Protein AF-A0A966J1V0-F1 (afdb_monomer_lite)

Sequence (72 aa):
MFQRFTEQRSLELARQTAKRLMGAQGESNAQSIAIKLIEHYERLSTPLRLEFFDFLGQEFNPDPQQVKAVAD

Radius of gyration: 14.88 Å; chains: 1; bounding box: 39×22×37 Å

Secondary structure (DSSP, 8-state):
-HHHHHHHHHHHHHHHHHHHHHT--SHHHHHHHHHHHHHHHHTS-HHHHHHHHHHHHHHSSPPHHHHHHHH-

Foldseek 3Di:
DVVVVVLVVLLVQLLVLVVCLVPDDDDVVNVVSVVVNVVSLVPHDPVSVVVSVVSCCVPVDDDPVVVVVVVD

pLDDT: mean 88.79, std 10.01, range [62.62, 97.19]

Structure (mmCIF, N/CA/C/O backbone):
data_AF-A0A966J1V0-F1
#
_entry.id   AF-A0A966J1V0-F1
#
loop_
_atom_site.group_PDB
_atom_site.id
_atom_site.type_symbol
_atom_site.label_atom_id
_atom_site.label_alt_id
_atom_site.label_comp_id
_atom_site.label_asym_id
_atom_site.label_entity_id
_atom_site.label_seq_id
_atom_site.pdbx_PDB_ins_code
_atom_site.Cartn_x
_atom_site.Cartn_y
_atom_site.Cartn_z
_atom_site.occupancy
_atom_site.B_iso_or_equiv
_atom_site.auth_seq_id
_atom_site.auth_comp_id
_atom_site.auth_asym_id
_atom_site.auth_atom_id
_atom_site.pdbx_PDB_model_num
ATOM 1 N N . MET A 1 1 ? -21.353 4.205 11.036 1.00 62.62 1 MET A N 1
ATOM 2 C CA . MET A 1 1 ? -21.039 5.064 9.868 1.00 62.62 1 MET A CA 1
ATOM 3 C C . MET A 1 1 ? -19.672 5.728 10.008 1.00 62.62 1 MET A C 1
ATOM 5 O O . MET A 1 1 ? -18.847 5.536 9.130 1.00 62.62 1 MET A O 1
ATOM 9 N N . PHE A 1 2 ? -19.398 6.407 11.130 1.00 63.75 2 PHE A N 1
ATOM 10 C CA . PHE A 1 2 ? -18.127 7.106 11.384 1.00 63.75 2 PHE A CA 1
ATOM 11 C C . PHE A 1 2 ? -16.882 6.205 11.296 1.00 63.75 2 PHE A C 1
ATOM 13 O O . PHE A 1 2 ? -15.917 6.565 10.637 1.00 63.75 2 PHE A O 1
ATOM 20 N N . GLN A 1 3 ? -16.949 4.999 11.872 1.00 62.84 3 GLN A N 1
ATOM 21 C CA . GLN A 1 3 ? -15.830 4.052 11.877 1.00 62.84 3 GLN A CA 1
ATOM 22 C C . GLN A 1 3 ? -15.404 3.615 10.465 1.00 62.84 3 GLN A C 1
ATOM 24 O O . GLN A 1 3 ? -14.219 3.651 10.151 1.00 62.84 3 GLN A O 1
ATOM 29 N N . ARG A 1 4 ? -16.370 3.330 9.575 1.00 67.56 4 ARG A N 1
ATOM 30 C CA . ARG A 1 4 ? -16.089 3.021 8.160 1.00 67.56 4 ARG A CA 1
ATOM 31 C C . ARG A 1 4 ? -15.393 4.184 7.448 1.00 67.56 4 ARG A C 1
ATOM 33 O O . ARG A 1 4 ? -14.481 3.955 6.670 1.00 67.56 4 ARG A O 1
ATOM 40 N N . PHE A 1 5 ? -15.791 5.422 7.749 1.00 70.25 5 PHE A N 1
ATOM 41 C CA . PHE A 1 5 ? -15.212 6.623 7.143 1.00 70.25 5 PHE A CA 1
ATOM 42 C C . PHE A 1 5 ? -13.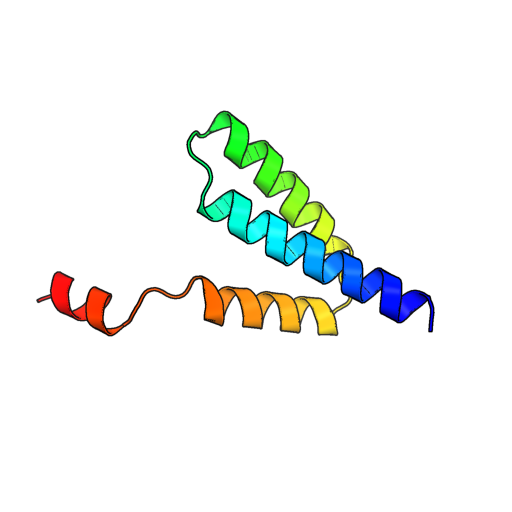756 6.854 7.583 1.00 70.25 5 PHE A C 1
ATOM 44 O O . PHE A 1 5 ? -12.890 7.151 6.763 1.00 70.25 5 PHE A O 1
ATOM 51 N N . THR A 1 6 ? -13.457 6.669 8.873 1.00 75.69 6 THR A N 1
ATOM 52 C CA . THR A 1 6 ? -12.078 6.738 9.389 1.00 75.69 6 THR A CA 1
ATOM 53 C C . THR A 1 6 ? -11.189 5.626 8.842 1.00 75.69 6 THR A C 1
ATOM 55 O O . THR A 1 6 ? -10.025 5.871 8.535 1.00 75.69 6 THR A O 1
ATOM 58 N N . GLU A 1 7 ? -11.730 4.420 8.686 1.00 75.88 7 GLU A N 1
ATOM 59 C CA . GLU A 1 7 ? -10.998 3.274 8.149 1.00 75.88 7 GLU A CA 1
ATOM 60 C C . GLU A 1 7 ? -10.669 3.458 6.653 1.00 75.88 7 GLU A C 1
ATOM 62 O O . GLU A 1 7 ? -9.533 3.220 6.242 1.00 75.88 7 GLU A O 1
ATOM 67 N N . GLN A 1 8 ? -11.601 3.995 5.857 1.00 85.00 8 GLN A N 1
ATOM 68 C CA . GLN A 1 8 ? -11.365 4.346 4.448 1.00 85.00 8 GLN A CA 1
ATOM 69 C C . GLN A 1 8 ? -10.278 5.413 4.277 1.00 85.00 8 GLN A C 1
ATOM 71 O O . GLN A 1 8 ? -9.413 5.293 3.410 1.00 85.00 8 GLN A O 1
ATOM 76 N N . ARG A 1 9 ? -10.265 6.429 5.148 1.00 88.44 9 ARG A N 1
ATOM 77 C CA . ARG A 1 9 ? -9.220 7.461 5.136 1.00 88.44 9 ARG A CA 1
ATOM 78 C C . ARG A 1 9 ? -7.834 6.882 5.427 1.00 88.44 9 ARG A C 1
ATOM 80 O O . ARG A 1 9 ? -6.855 7.297 4.811 1.00 88.44 9 ARG A O 1
ATOM 87 N N . SER A 1 10 ? -7.732 5.927 6.353 1.00 88.44 10 SER A N 1
ATOM 88 C CA . SER A 1 10 ? -6.466 5.231 6.627 1.00 88.44 10 SER A CA 1
ATOM 89 C C . SER A 1 10 ? -5.961 4.465 5.403 1.00 88.44 10 SER A C 1
ATOM 91 O O . SER A 1 10 ? -4.761 4.487 5.129 1.00 88.44 10 SER A O 1
ATOM 93 N N . LEU A 1 11 ? -6.862 3.845 4.636 1.00 94.62 11 LEU A N 1
ATOM 94 C CA . LEU A 1 11 ? -6.504 3.155 3.396 1.00 94.62 11 LEU A CA 1
ATOM 95 C C . LEU A 1 11 ? -5.972 4.125 2.329 1.00 94.62 11 LEU A C 1
ATOM 97 O O . LEU A 1 11 ? -4.948 3.849 1.704 1.00 94.62 11 LEU A O 1
ATOM 101 N N . GLU A 1 12 ? -6.606 5.284 2.145 1.00 95.44 12 GLU A N 1
ATOM 102 C CA . GLU A 1 12 ? -6.103 6.315 1.224 1.00 95.44 12 GLU A CA 1
ATOM 103 C C . GLU A 1 12 ? -4.712 6.822 1.617 1.00 95.44 12 GLU A C 1
ATOM 105 O O . GLU A 1 12 ? -3.841 6.967 0.756 1.00 95.44 12 GLU A O 1
ATOM 110 N N . LEU A 1 13 ? -4.474 7.041 2.913 1.00 95.62 13 LEU A N 1
ATOM 111 C CA . LEU A 1 13 ? -3.162 7.452 3.418 1.00 95.62 13 LEU A CA 1
ATOM 112 C C . LEU A 1 13 ? -2.090 6.389 3.156 1.00 95.62 13 LEU A C 1
ATOM 114 O O . LEU A 1 13 ? -0.988 6.735 2.722 1.00 95.62 13 LEU A O 1
ATOM 118 N N . ALA A 1 14 ? -2.410 5.106 3.354 1.00 96.56 14 ALA A N 1
ATOM 119 C CA . ALA A 1 14 ? -1.503 4.007 3.028 1.00 96.56 14 ALA A CA 1
ATOM 120 C C . ALA A 1 14 ? -1.160 3.993 1.526 1.00 96.56 14 ALA A C 1
ATOM 122 O O . ALA A 1 14 ? 0.017 3.979 1.162 1.00 96.56 14 ALA A O 1
ATOM 123 N N . ARG A 1 15 ? -2.164 4.101 0.643 1.00 97.19 15 ARG A N 1
ATOM 124 C CA . ARG A 1 15 ? -1.973 4.147 -0.822 1.00 97.19 15 ARG A CA 1
ATOM 125 C C . ARG A 1 15 ? -1.084 5.309 -1.259 1.00 97.19 15 ARG A C 1
ATOM 127 O O . ARG A 1 15 ? -0.129 5.114 -2.009 1.00 97.19 15 ARG A O 1
ATOM 134 N N . GLN A 1 16 ? -1.360 6.518 -0.772 1.00 96.19 16 GLN A N 1
ATOM 135 C CA . GLN A 1 16 ? -0.566 7.704 -1.109 1.00 96.19 16 GLN A CA 1
ATOM 136 C C . GLN A 1 16 ? 0.874 7.593 -0.601 1.00 96.19 16 GLN A C 1
ATOM 138 O O . GLN A 1 16 ? 1.813 7.966 -1.307 1.00 96.19 16 GLN A O 1
ATOM 143 N N . THR A 1 17 ? 1.064 7.054 0.604 1.00 96.12 17 THR A N 1
ATOM 144 C CA . THR A 1 17 ? 2.399 6.868 1.188 1.00 96.12 17 THR A CA 1
ATOM 145 C C . THR A 1 17 ? 3.201 5.827 0.409 1.00 96.12 17 THR A C 1
ATOM 147 O O . THR A 1 17 ? 4.377 6.059 0.140 1.00 96.12 17 THR A O 1
ATOM 150 N N . ALA A 1 18 ? 2.563 4.745 -0.047 1.00 96.44 18 ALA A N 1
ATOM 151 C CA . ALA A 1 18 ? 3.189 3.749 -0.915 1.00 96.44 18 ALA A CA 1
ATOM 152 C C . ALA A 1 18 ? 3.645 4.353 -2.255 1.00 96.44 18 ALA A C 1
ATOM 154 O O . ALA A 1 18 ? 4.796 4.169 -2.644 1.00 96.44 18 ALA A O 1
ATOM 155 N N . LYS A 1 19 ? 2.803 5.159 -2.922 1.00 94.75 19 LYS A N 1
ATOM 156 C CA . LYS A 1 19 ? 3.196 5.860 -4.163 1.00 94.75 19 LYS A CA 1
ATOM 157 C C . LYS A 1 19 ? 4.390 6.788 -3.945 1.00 94.75 19 LYS A C 1
ATOM 159 O O . LYS A 1 19 ? 5.310 6.821 -4.756 1.00 94.75 19 LYS A O 1
ATOM 164 N N . ARG A 1 20 ? 4.395 7.525 -2.830 1.00 93.06 20 ARG A N 1
ATOM 165 C CA . ARG A 1 20 ? 5.515 8.403 -2.465 1.00 93.06 20 ARG A CA 1
ATOM 166 C C . ARG A 1 20 ? 6.795 7.628 -2.187 1.00 93.06 20 ARG A C 1
ATOM 168 O O . ARG A 1 20 ? 7.850 8.112 -2.570 1.00 93.06 20 ARG A O 1
ATOM 175 N N . LEU A 1 21 ? 6.707 6.468 -1.533 1.00 93.62 21 LEU A N 1
ATOM 176 C CA . LEU A 1 21 ? 7.863 5.612 -1.273 1.00 93.62 21 LEU A CA 1
ATOM 177 C C . LEU A 1 21 ? 8.482 5.123 -2.583 1.00 93.62 21 LEU A C 1
ATOM 179 O O . LEU A 1 21 ? 9.682 5.275 -2.777 1.00 93.62 21 LEU A O 1
ATOM 183 N N . MET A 1 22 ? 7.653 4.610 -3.495 1.00 91.12 22 MET A N 1
ATOM 184 C CA . MET A 1 22 ? 8.098 4.088 -4.791 1.00 91.12 22 MET A CA 1
ATOM 185 C C . MET A 1 22 ? 8.681 5.170 -5.712 1.00 91.12 22 MET A C 1
ATOM 187 O O . MET A 1 22 ? 9.528 4.870 -6.545 1.00 91.12 22 MET A O 1
ATOM 191 N N . GLY A 1 23 ? 8.249 6.426 -5.562 1.00 86.44 23 GLY A N 1
ATOM 192 C CA . GLY A 1 23 ? 8.777 7.569 -6.313 1.00 86.44 23 GLY A CA 1
ATOM 193 C C . GLY A 1 23 ? 9.874 8.371 -5.600 1.00 86.44 23 GLY A C 1
ATOM 194 O O . GLY A 1 23 ? 10.320 9.384 -6.140 1.00 86.44 23 GLY A O 1
ATOM 195 N N . ALA A 1 24 ? 10.279 7.996 -4.382 1.00 80.44 24 ALA A N 1
ATOM 196 C CA . ALA A 1 24 ? 11.236 8.776 -3.599 1.00 80.44 24 ALA A CA 1
ATOM 197 C C . ALA A 1 24 ? 12.657 8.675 -4.176 1.00 80.44 24 ALA A C 1
ATOM 199 O O . ALA A 1 24 ? 13.172 7.585 -4.409 1.00 80.44 24 ALA A O 1
ATOM 200 N N . GLN A 1 25 ? 13.324 9.821 -4.331 1.00 68.69 25 GLN A N 1
ATOM 201 C CA . GLN A 1 25 ? 14.752 9.884 -4.641 1.00 68.69 25 GLN A CA 1
ATOM 202 C C . GLN A 1 25 ? 15.552 10.101 -3.346 1.00 68.69 25 GLN A C 1
ATOM 204 O O . GLN A 1 25 ? 15.398 11.125 -2.678 1.00 68.69 25 GLN A O 1
ATOM 209 N N . GLY A 1 26 ? 16.400 9.130 -2.990 1.00 72.44 26 GLY A N 1
ATOM 210 C CA . GLY A 1 26 ? 17.334 9.198 -1.857 1.00 72.44 26 GLY A CA 1
ATOM 211 C C . GLY A 1 26 ? 16.969 8.317 -0.651 1.00 72.44 26 GLY A C 1
ATOM 212 O O . GLY A 1 26 ? 15.826 8.286 -0.193 1.00 72.44 26 GLY A O 1
ATOM 213 N N . GLU A 1 27 ? 17.978 7.638 -0.096 1.00 68.19 27 GLU A N 1
ATOM 214 C CA . GLU A 1 27 ? 17.843 6.625 0.968 1.00 68.19 27 GLU A CA 1
ATOM 215 C C . GLU A 1 27 ? 17.317 7.194 2.295 1.00 68.19 27 GLU A C 1
ATOM 217 O O . GLU A 1 27 ? 16.447 6.599 2.934 1.00 68.19 27 GLU A O 1
ATOM 222 N N . SER A 1 28 ? 17.797 8.378 2.693 1.00 65.62 28 SER A N 1
ATOM 223 C CA . SER A 1 28 ? 17.439 8.991 3.982 1.00 65.62 28 SER A CA 1
ATOM 224 C C . SER A 1 28 ? 15.944 9.338 4.072 1.00 65.62 28 SER A C 1
ATOM 226 O O . SER A 1 28 ? 15.313 9.143 5.111 1.00 65.62 28 SER A O 1
ATOM 228 N N . ASN A 1 29 ? 15.335 9.762 2.960 1.00 79.06 29 ASN A N 1
ATOM 229 C CA . ASN A 1 29 ? 13.902 10.056 2.912 1.00 79.06 29 ASN A CA 1
ATOM 230 C C . ASN A 1 29 ? 13.055 8.778 2.839 1.00 79.06 29 ASN A C 1
ATOM 232 O O . ASN A 1 29 ? 11.982 8.729 3.447 1.00 79.06 29 ASN A O 1
ATOM 236 N N . ALA A 1 30 ? 13.541 7.738 2.157 1.00 87.75 30 ALA A N 1
ATOM 237 C CA . ALA A 1 30 ? 12.814 6.486 1.962 1.00 87.75 30 ALA A CA 1
ATOM 238 C C . ALA A 1 30 ? 12.518 5.759 3.284 1.00 87.75 30 ALA A C 1
ATOM 240 O O . ALA A 1 30 ? 11.388 5.313 3.489 1.00 87.75 30 ALA A O 1
ATOM 241 N N . GLN A 1 31 ? 13.474 5.712 4.221 1.00 90.94 31 GLN A N 1
ATOM 242 C CA . GLN A 1 31 ? 13.276 5.042 5.514 1.00 90.94 31 GLN A CA 1
ATOM 243 C C . GLN A 1 31 ? 12.099 5.643 6.299 1.00 90.94 31 GLN A C 1
ATOM 245 O O . GLN A 1 31 ? 11.221 4.921 6.770 1.00 90.94 31 GLN A O 1
ATOM 250 N N . SER A 1 32 ? 12.047 6.974 6.409 1.00 91.69 32 SER A N 1
ATOM 251 C CA . SER A 1 32 ? 10.980 7.659 7.150 1.00 91.69 32 SER A CA 1
ATOM 252 C C . SER A 1 32 ? 9.595 7.464 6.516 1.00 91.69 32 SER A C 1
ATOM 254 O O . SER A 1 32 ? 8.590 7.393 7.224 1.00 91.69 32 SER A O 1
ATOM 256 N N . ILE A 1 33 ? 9.531 7.350 5.185 1.00 93.75 33 ILE A N 1
ATOM 257 C CA . ILE A 1 33 ? 8.291 7.092 4.447 1.00 93.75 33 ILE A CA 1
ATOM 258 C C . ILE A 1 33 ? 7.857 5.633 4.642 1.00 93.75 33 ILE A C 1
ATOM 260 O O . ILE A 1 33 ? 6.673 5.383 4.857 1.00 93.75 33 ILE A O 1
ATOM 264 N N . ALA A 1 34 ? 8.799 4.686 4.632 1.00 94.31 34 ALA A N 1
ATOM 265 C CA . ALA A 1 34 ? 8.522 3.272 4.869 1.00 94.31 34 ALA A CA 1
ATOM 266 C C . ALA A 1 34 ? 7.958 3.024 6.276 1.00 94.31 34 ALA A C 1
ATOM 268 O O . ALA A 1 34 ? 6.952 2.332 6.413 1.00 94.31 34 ALA A O 1
ATOM 269 N N . ILE A 1 35 ? 8.535 3.651 7.308 1.00 95.25 35 ILE A N 1
ATOM 270 C CA . ILE A 1 35 ? 8.013 3.568 8.684 1.00 95.25 35 ILE A CA 1
ATOM 271 C C . ILE A 1 35 ? 6.560 4.063 8.735 1.00 95.25 35 ILE A C 1
ATOM 273 O O . ILE A 1 35 ? 5.681 3.352 9.217 1.00 95.25 35 ILE A O 1
ATOM 277 N N . LYS A 1 36 ? 6.275 5.237 8.154 1.00 94.69 36 LYS A N 1
ATOM 278 C CA . LYS A 1 36 ? 4.907 5.787 8.096 1.00 94.69 36 LYS A CA 1
ATOM 279 C C . LYS A 1 36 ? 3.935 4.886 7.338 1.00 94.69 36 LYS A C 1
ATOM 281 O O . LYS A 1 36 ? 2.771 4.783 7.716 1.00 94.69 36 LYS A O 1
ATOM 286 N N . LEU A 1 37 ? 4.389 4.238 6.265 1.00 96.31 37 LEU A N 1
ATOM 287 C CA . LEU A 1 37 ? 3.561 3.303 5.510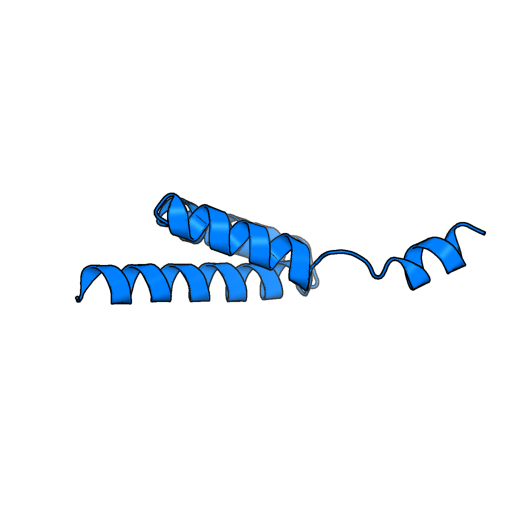 1.00 96.31 37 LEU A CA 1
ATOM 288 C C . LEU A 1 37 ? 3.138 2.112 6.376 1.00 96.31 37 LEU A C 1
ATOM 290 O O . LEU A 1 37 ? 1.960 1.756 6.374 1.00 96.31 37 LEU A O 1
ATOM 294 N N . ILE A 1 38 ? 4.076 1.539 7.137 1.00 96.12 38 ILE A N 1
ATOM 295 C CA . ILE A 1 38 ? 3.803 0.430 8.060 1.00 96.12 38 ILE A CA 1
ATOM 296 C C . ILE A 1 38 ? 2.791 0.868 9.123 1.00 96.12 38 ILE A C 1
ATOM 298 O O . ILE A 1 38 ? 1.784 0.191 9.313 1.00 96.12 38 ILE A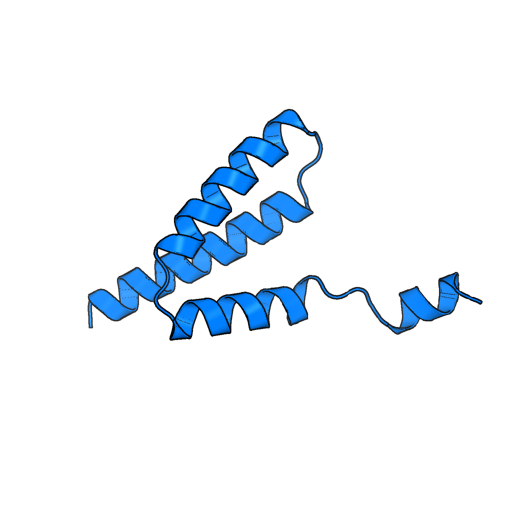 O 1
ATOM 302 N N . GLU A 1 39 ? 2.975 2.040 9.735 1.00 95.12 39 GLU A N 1
ATOM 303 C CA . GLU A 1 39 ? 2.034 2.576 10.730 1.00 95.12 39 GLU A CA 1
ATOM 304 C C . GLU A 1 39 ? 0.613 2.764 10.168 1.00 95.12 39 GLU A C 1
ATOM 306 O O . GLU A 1 39 ? -0.377 2.487 10.853 1.00 95.12 39 GLU A O 1
ATOM 311 N N . HIS A 1 40 ? 0.483 3.244 8.925 1.00 94.50 40 HIS A N 1
ATOM 312 C CA . HIS A 1 40 ? -0.818 3.362 8.262 1.00 94.50 40 HIS A CA 1
ATOM 313 C C . HIS A 1 40 ? -1.441 1.992 7.982 1.00 94.50 40 HIS A C 1
ATOM 315 O O . HIS A 1 40 ? -2.639 1.815 8.211 1.00 94.50 40 HIS A O 1
ATOM 321 N N . TYR A 1 41 ? -0.638 1.028 7.532 1.00 95.56 41 TYR A N 1
ATOM 322 C CA . TYR A 1 41 ? -1.073 -0.335 7.236 1.00 95.56 41 TYR A CA 1
ATOM 323 C C . TYR A 1 41 ? -1.533 -1.098 8.488 1.00 95.56 41 TYR A C 1
ATOM 325 O O . TYR A 1 41 ? -2.575 -1.756 8.467 1.00 95.56 41 TYR A O 1
ATOM 333 N N . GLU A 1 42 ? -0.811 -0.991 9.604 1.00 94.56 42 GLU A N 1
ATOM 334 C CA . GLU A 1 42 ? -1.138 -1.707 10.844 1.00 94.56 42 GLU A CA 1
ATOM 335 C C . GLU A 1 42 ? -2.514 -1.324 11.403 1.00 94.56 42 GLU A C 1
ATOM 337 O O . GLU A 1 42 ? -3.202 -2.167 11.984 1.00 94.56 42 GLU A O 1
ATOM 342 N N . ARG A 1 43 ? -2.957 -0.086 11.151 1.00 92.50 43 ARG A N 1
ATOM 343 C CA . ARG A 1 43 ? -4.276 0.436 11.548 1.00 92.50 43 ARG A CA 1
ATOM 344 C C . ARG A 1 43 ? -5.426 -0.048 10.663 1.00 92.50 43 ARG A C 1
ATOM 346 O O . ARG A 1 43 ? -6.583 0.201 10.997 1.00 92.50 43 ARG A O 1
ATOM 353 N N . LEU A 1 44 ? -5.139 -0.700 9.536 1.00 94.31 44 LEU A N 1
ATOM 354 C CA . LEU A 1 44 ? -6.166 -1.238 8.650 1.00 94.31 44 LEU A CA 1
ATOM 355 C C . LEU A 1 44 ? -6.776 -2.511 9.238 1.00 94.31 44 LEU A C 1
ATOM 357 O O . LEU A 1 44 ? -6.068 -3.392 9.734 1.00 94.31 44 LEU A O 1
ATOM 361 N N . SER A 1 45 ? -8.095 -2.634 9.107 1.00 94.00 45 SER A N 1
ATOM 362 C CA . SER A 1 45 ? -8.810 -3.887 9.337 1.00 94.00 45 SER A CA 1
ATOM 363 C C . SER A 1 45 ? -8.453 -4.920 8.261 1.00 94.00 45 SER A C 1
ATOM 365 O O . SER A 1 45 ? -8.008 -4.568 7.169 1.00 94.00 45 SER A O 1
ATOM 367 N N . THR A 1 46 ? -8.670 -6.208 8.538 1.00 94.88 46 THR A N 1
ATOM 368 C CA . THR A 1 46 ? -8.354 -7.295 7.593 1.00 94.88 46 THR A CA 1
ATOM 369 C C . THR A 1 46 ? -8.927 -7.083 6.182 1.00 94.88 46 THR A C 1
ATOM 371 O O . THR A 1 46 ? -8.164 -7.238 5.229 1.00 94.88 46 THR A O 1
ATOM 374 N N . PRO A 1 47 ? -10.201 -6.670 5.998 1.00 94.50 47 PRO A N 1
ATOM 375 C CA . PRO A 1 47 ? -10.732 -6.399 4.660 1.00 94.50 47 PRO A CA 1
ATOM 376 C C . PRO A 1 47 ? -9.983 -5.282 3.921 1.00 94.50 47 PRO A C 1
ATOM 378 O O . PRO A 1 47 ? -9.736 -5.394 2.727 1.00 94.50 47 PRO A O 1
ATOM 381 N N . LEU A 1 48 ? -9.568 -4.227 4.626 1.00 95.62 48 LEU A N 1
ATOM 382 C CA . LEU A 1 48 ? -8.840 -3.113 4.012 1.00 95.62 48 LEU A CA 1
ATOM 383 C C . LEU A 1 48 ? -7.371 -3.438 3.752 1.00 95.62 48 LEU A C 1
ATOM 385 O O . LEU A 1 48 ? -6.780 -2.878 2.835 1.00 95.62 48 LEU A O 1
ATOM 389 N N . ARG A 1 49 ? -6.776 -4.357 4.520 1.00 96.56 49 ARG A N 1
ATOM 390 C CA . ARG A 1 49 ? -5.453 -4.904 4.193 1.00 96.56 49 ARG A CA 1
ATOM 391 C C . ARG A 1 49 ? -5.499 -5.661 2.870 1.00 96.56 49 ARG A C 1
ATOM 393 O O . ARG A 1 49 ? -4.604 -5.469 2.058 1.00 96.56 49 ARG A O 1
ATOM 400 N N . LEU A 1 50 ? -6.546 -6.458 2.634 1.00 96.94 50 LEU A N 1
ATOM 401 C CA . LEU A 1 50 ? -6.759 -7.124 1.344 1.00 96.94 50 LEU A CA 1
ATOM 402 C C . LEU A 1 50 ? -6.859 -6.091 0.210 1.00 96.94 50 LEU A C 1
ATOM 404 O O . LEU A 1 50 ? -6.102 -6.162 -0.749 1.00 96.94 50 LEU A O 1
ATOM 408 N N . GLU A 1 51 ? -7.703 -5.069 0.382 1.00 96.75 51 GLU A N 1
ATOM 409 C CA . GLU A 1 51 ? -7.878 -3.996 -0.608 1.00 96.75 51 GLU A CA 1
ATOM 410 C C . GLU A 1 51 ? -6.587 -3.185 -0.854 1.00 96.75 51 GLU A C 1
ATOM 412 O O . GLU A 1 51 ? -6.367 -2.628 -1.934 1.00 96.75 51 GLU A O 1
ATOM 417 N N . PHE A 1 52 ? -5.720 -3.089 0.157 1.00 97.19 52 PHE A N 1
ATOM 4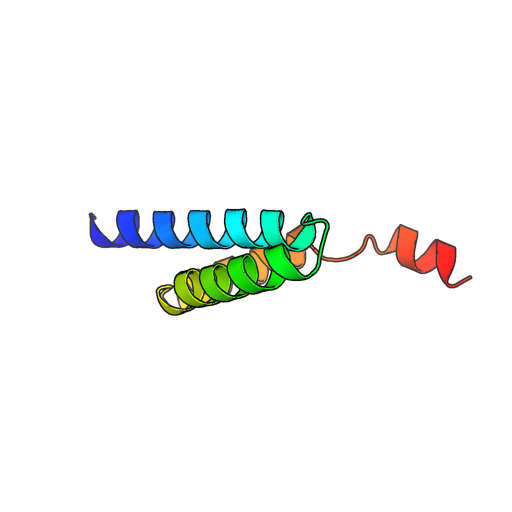18 C CA . PHE A 1 52 ? -4.399 -2.491 0.022 1.00 97.19 52 PHE A CA 1
ATOM 419 C C . PHE A 1 52 ? -3.453 -3.383 -0.793 1.00 97.19 52 PHE A C 1
ATOM 421 O O . PHE A 1 52 ? -2.764 -2.869 -1.670 1.00 97.19 52 PHE A O 1
ATOM 428 N N . PHE A 1 53 ? -3.441 -4.701 -0.567 1.00 96.75 53 PHE A N 1
ATOM 429 C CA . PHE A 1 53 ? -2.640 -5.636 -1.369 1.00 96.75 53 PHE A CA 1
ATOM 430 C C . PHE A 1 53 ? -3.096 -5.703 -2.830 1.00 96.75 53 PHE A C 1
ATOM 432 O O . PHE A 1 53 ? -2.242 -5.695 -3.717 1.00 96.75 53 PHE A O 1
ATOM 439 N N . ASP A 1 54 ? -4.405 -5.684 -3.088 1.00 97.00 54 ASP A N 1
ATOM 440 C CA . ASP A 1 54 ? -4.944 -5.601 -4.452 1.00 97.00 54 ASP A CA 1
ATOM 441 C C . ASP A 1 54 ? -4.438 -4.340 -5.166 1.00 97.00 54 ASP A C 1
ATOM 443 O O . ASP A 1 54 ? -3.979 -4.399 -6.307 1.00 97.00 54 ASP A O 1
ATOM 447 N N . PHE A 1 55 ? -4.438 -3.203 -4.463 1.00 96.38 55 PHE A N 1
ATOM 448 C CA . PHE A 1 55 ? -3.863 -1.955 -4.961 1.00 96.38 55 PHE A CA 1
ATOM 449 C C . PHE A 1 55 ? -2.367 -2.088 -5.294 1.00 96.38 55 PHE A C 1
ATOM 451 O O . PHE A 1 55 ? -1.951 -1.632 -6.357 1.00 96.38 55 PHE A O 1
ATOM 458 N N . LEU A 1 56 ? -1.557 -2.720 -4.432 1.00 95.75 56 LEU A N 1
ATOM 459 C CA . LEU A 1 56 ? -0.123 -2.907 -4.701 1.00 95.75 56 LEU A CA 1
ATOM 460 C C . LEU A 1 56 ? 0.105 -3.718 -5.983 1.00 95.75 56 LEU A C 1
ATOM 462 O O . LEU A 1 56 ? 0.942 -3.345 -6.802 1.00 95.75 56 LEU A O 1
ATOM 466 N N . GLY A 1 57 ? -0.652 -4.803 -6.160 1.00 93.88 57 GLY A N 1
ATOM 467 C CA . GLY A 1 57 ? -0.546 -5.666 -7.335 1.00 93.88 57 GLY A CA 1
ATOM 468 C C . GLY A 1 57 ? -1.011 -4.997 -8.630 1.00 93.88 57 GLY A C 1
ATOM 469 O O . GLY A 1 57 ? -0.477 -5.302 -9.690 1.00 93.88 57 GLY A O 1
ATOM 470 N N . GLN A 1 58 ? -1.980 -4.083 -8.566 1.00 92.44 58 GLN A N 1
ATOM 471 C CA . GLN A 1 58 ? -2.445 -3.340 -9.742 1.00 92.44 58 GLN A CA 1
ATOM 472 C C . GLN A 1 58 ? -1.503 -2.196 -10.125 1.00 92.44 58 GLN A C 1
ATOM 474 O O . GLN A 1 58 ? -1.245 -1.988 -11.305 1.00 92.44 58 GLN A O 1
ATOM 479 N N . GLU A 1 59 ? -0.985 -1.459 -9.143 1.00 93.81 59 GLU A N 1
ATOM 480 C CA . GLU A 1 59 ? -0.252 -0.214 -9.399 1.00 93.81 59 GLU A CA 1
ATOM 481 C C . GLU A 1 59 ? 1.256 -0.405 -9.552 1.00 93.81 59 GLU A C 1
ATOM 483 O O . GLU A 1 59 ? 1.899 0.394 -10.230 1.00 93.81 59 GLU A O 1
ATOM 488 N N . PHE A 1 60 ? 1.838 -1.418 -8.904 1.00 91.94 60 PHE A N 1
ATOM 489 C CA . PHE A 1 60 ? 3.292 -1.611 -8.869 1.00 91.94 60 PHE A CA 1
ATOM 490 C C . PHE A 1 60 ? 3.767 -2.885 -9.563 1.00 91.94 60 PHE A C 1
ATOM 492 O O . PHE A 1 60 ? 4.970 -3.153 -9.566 1.00 91.94 60 PHE A O 1
ATOM 499 N N . ASN A 1 61 ? 2.865 -3.665 -10.168 1.00 90.62 61 ASN A N 1
ATOM 500 C CA . ASN A 1 61 ? 3.312 -4.739 -11.043 1.00 90.62 61 ASN A CA 1
ATOM 501 C C . ASN A 1 61 ? 4.033 -4.150 -12.263 1.00 90.62 61 ASN A C 1
ATOM 503 O O . ASN A 1 61 ? 3.538 -3.196 -12.868 1.00 90.62 61 ASN A O 1
ATOM 507 N N . PRO A 1 62 ? 5.180 -4.724 -12.653 1.00 87.88 62 PRO A N 1
ATOM 508 C CA . PRO A 1 62 ? 5.847 -4.316 -13.874 1.00 87.88 62 PRO A CA 1
ATOM 509 C C . PRO A 1 62 ? 4.986 -4.683 -15.087 1.00 87.88 62 PRO A C 1
ATOM 511 O O . PRO A 1 62 ? 4.287 -5.698 -15.080 1.00 87.88 62 PRO A O 1
ATOM 514 N N . ASP A 1 63 ? 5.059 -3.873 -16.144 1.00 87.88 63 ASP A N 1
ATOM 515 C CA . ASP A 1 63 ? 4.382 -4.163 -17.408 1.00 87.88 63 ASP A CA 1
ATOM 516 C C . ASP A 1 63 ? 4.929 -5.482 -17.995 1.00 87.88 63 ASP A C 1
ATOM 518 O O . ASP A 1 63 ? 6.113 -5.544 -18.348 1.00 87.88 63 ASP A O 1
ATOM 522 N N . PRO A 1 64 ? 4.099 -6.537 -18.136 1.00 88.88 64 PRO A N 1
ATOM 523 C CA . PRO A 1 64 ? 4.555 -7.828 -18.640 1.00 88.88 64 PRO A CA 1
ATOM 524 C C . PRO A 1 64 ? 5.186 -7.753 -20.036 1.00 88.88 64 PRO A C 1
ATOM 526 O O . PRO A 1 64 ? 6.088 -8.536 -20.341 1.00 88.88 64 PRO A O 1
ATOM 529 N N . GLN A 1 65 ? 4.736 -6.824 -20.888 1.00 91.75 65 GLN A N 1
ATOM 530 C CA . GLN A 1 65 ? 5.304 -6.646 -22.226 1.00 91.75 65 GLN A CA 1
ATOM 531 C C . GLN A 1 65 ? 6.698 -6.024 -22.157 1.00 91.75 65 GLN A C 1
ATOM 533 O O . GLN A 1 65 ? 7.599 -6.483 -22.858 1.00 91.75 65 GLN A O 1
ATOM 538 N N . GLN A 1 66 ? 6.897 -5.035 -21.280 1.00 91.19 66 GLN A N 1
ATOM 539 C CA . GLN A 1 66 ? 8.216 -4.436 -21.053 1.00 91.19 66 GLN A CA 1
ATOM 540 C C . GLN A 1 66 ? 9.191 -5.448 -20.455 1.00 91.19 66 GLN A C 1
ATOM 542 O O . GLN A 1 66 ? 10.328 -5.526 -20.907 1.00 91.19 66 GLN A O 1
ATOM 547 N N . VAL A 1 67 ? 8.738 -6.261 -19.494 1.00 91.31 67 VAL A N 1
ATOM 548 C CA . VAL A 1 67 ? 9.554 -7.329 -18.896 1.00 91.31 67 VAL A CA 1
ATOM 549 C C . VAL A 1 67 ? 10.001 -8.335 -19.953 1.00 91.31 67 VAL A C 1
ATOM 551 O O . VAL A 1 67 ? 11.167 -8.716 -19.974 1.00 91.31 67 VAL A O 1
ATOM 55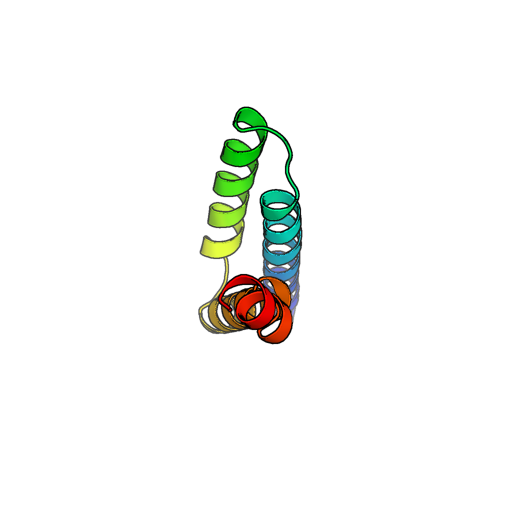4 N N . LYS A 1 68 ? 9.103 -8.747 -20.856 1.00 92.62 68 LYS A N 1
ATOM 555 C CA . LYS A 1 68 ? 9.456 -9.668 -21.940 1.00 92.62 68 LYS A CA 1
ATOM 556 C C . LYS A 1 68 ? 10.482 -9.057 -22.898 1.00 92.62 68 LYS A C 1
ATOM 558 O O . LYS A 1 68 ? 11.467 -9.705 -23.216 1.00 92.62 68 LYS A O 1
ATOM 563 N N . ALA A 1 69 ? 10.273 -7.810 -23.317 1.00 94.06 69 ALA A N 1
ATOM 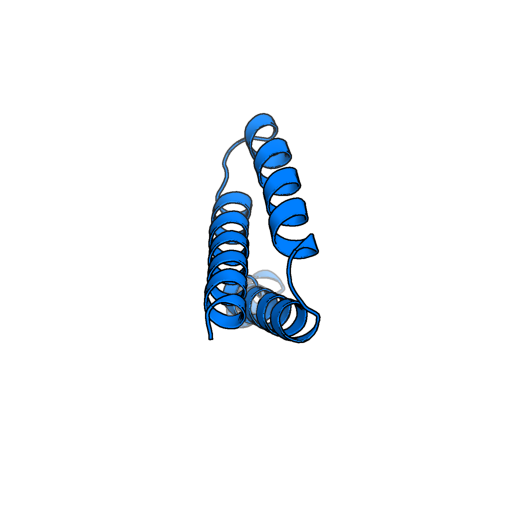564 C CA . ALA A 1 69 ? 11.129 -7.143 -24.297 1.00 94.06 69 ALA A CA 1
ATOM 565 C C . ALA A 1 69 ? 12.588 -6.956 -23.844 1.00 94.06 69 ALA A C 1
ATOM 567 O O . ALA A 1 69 ? 13.454 -6.799 -24.696 1.00 94.06 69 ALA A O 1
ATOM 568 N N . VAL A 1 70 ? 12.858 -6.936 -22.532 1.00 92.12 70 VAL A N 1
ATOM 569 C CA . VAL A 1 70 ? 14.225 -6.833 -21.982 1.00 92.12 70 VAL A CA 1
ATOM 570 C C . VAL A 1 70 ? 14.848 -8.182 -21.616 1.00 92.12 70 VAL A C 1
ATOM 572 O O . VAL A 1 70 ? 16.029 -8.228 -21.278 1.00 92.12 70 VAL A O 1
ATOM 575 N N . ALA A 1 71 ? 14.055 -9.255 -21.597 1.00 84.31 71 ALA A N 1
ATOM 576 C CA . ALA A 1 71 ? 14.519 -10.604 -21.282 1.00 84.31 71 ALA A CA 1
ATOM 577 C C . ALA A 1 71 ? 14.964 -11.389 -22.531 1.00 84.31 71 ALA A C 1
ATOM 579 O O . ALA A 1 71 ? 15.735 -12.339 -22.388 1.00 84.31 71 ALA A O 1
ATOM 580 N N . ASP A 1 72 ? 14.465 -10.991 -23.707 1.00 66.38 72 ASP A N 1
ATOM 581 C CA . ASP A 1 72 ? 14.883 -11.465 -25.035 1.00 66.38 72 ASP A CA 1
ATOM 582 C C . ASP A 1 72 ? 16.144 -10.717 -25.521 1.00 66.38 72 ASP A C 1
ATOM 584 O O . ASP A 1 72 ? 17.009 -11.370 -26.154 1.00 66.38 72 ASP A O 1
#